Protein AF-A0A0A0IL80-F1 (afdb_monomer)

Radius of gyration: 13.53 Å; Cα contacts (8 Å, |Δi|>4): 95; chains: 1; bounding box: 36×31×33 Å

Sequence (115 aa):
MNYEKSEFSYDIIKDEVLYTLDRNLNKYKLPINQSIAYYMNESEGTFEENELERVLTYVVLGIFIKQYSYNDEQLINKVISSIKTLESNEYNNLFHDGDKELIDNDIKVIKEYLK

pLDDT: mean 92.04, std 8.43, range [49.44, 97.88]

Organism: NCBI:txid1443128

Secondary structure (DSSP, 8-state):
-PPPPPSS-HHHHHHHHHHHHHIIIIIS---HHHHHHHHHHHTHHHHHH-HHHHHHHHHHHHHHHHHTT---HHHHHHHHHHHHHHHTTTTGGGSPTTHHHHHHHHHHHHHHH--

Foldseek 3Di:
DDAAQPPDALVVLLCVLVVQLCCCCPVVVDDSVVSVVVVCVVCVVVCVVHVLSVLSSLLSVLVVCLVVVPDDPVSLVSSVVSLVVVVVVPCVVRHDPPRNVVSVVSSVVSVVSVD

Nearest PDB structures (foldseek):
  5cwb-assembly1_A  TM=3.880E-01  e=4.542E+00  synthetic construct

Solvent-accessible surface area (backbone atoms only — not comparable to full-atom values): 6543 Å² total; per-residue (Å²): 133,87,82,63,58,56,96,62,47,56,67,58,54,41,51,53,52,51,50,51,38,50,40,31,33,68,75,69,62,34,55,70,71,53,20,51,51,51,53,54,63,76,40,44,68,57,40,73,75,29,61,58,54,45,36,54,48,31,50,46,48,37,52,53,32,60,77,68,70,56,86,52,70,71,61,51,51,50,23,53,51,30,50,52,50,60,72,70,50,80,54,64,90,43,56,48,94,66,31,64,63,56,52,52,53,52,52,50,58,38,56,67,69,78,106

Structure (mmCIF, N/CA/C/O backbone):
data_AF-A0A0A0IL80-F1
#
_entry.id   AF-A0A0A0IL80-F1
#
loop_
_atom_site.group_PDB
_atom_site.id
_atom_site.type_symbol
_atom_site.label_atom_id
_atom_site.label_alt_id
_atom_site.label_comp_id
_atom_site.label_asym_id
_atom_site.label_entity_id
_atom_site.label_seq_id
_atom_site.pdbx_PDB_ins_code
_atom_site.Cartn_x
_atom_site.Cartn_y
_a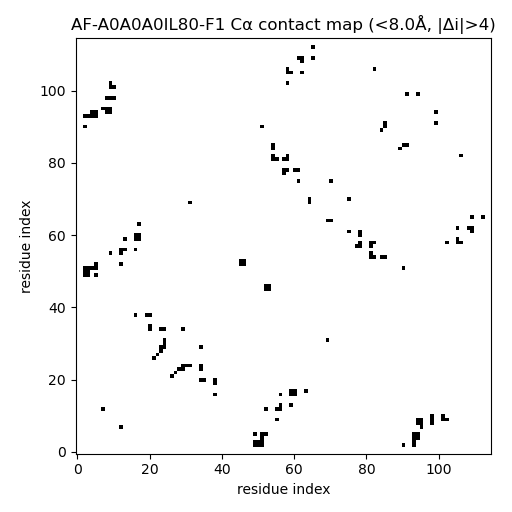tom_site.Cartn_z
_atom_site.occupancy
_atom_site.B_iso_or_equiv
_atom_site.auth_seq_id
_atom_site.auth_comp_id
_atom_site.auth_asym_id
_atom_site.auth_atom_id
_atom_site.pdbx_PDB_model_num
ATOM 1 N N . MET A 1 1 ? 21.373 -3.879 -6.045 1.00 49.44 1 MET A N 1
ATOM 2 C CA . MET A 1 1 ? 20.205 -4.771 -6.159 1.00 49.44 1 MET A CA 1
ATOM 3 C C . MET A 1 1 ? 19.790 -4.778 -7.617 1.00 49.44 1 MET A C 1
ATOM 5 O O . MET A 1 1 ? 19.850 -3.720 -8.230 1.00 49.44 1 MET A O 1
ATOM 9 N N . ASN A 1 2 ? 19.482 -5.942 -8.190 1.00 50.28 2 ASN A N 1
ATOM 10 C CA . ASN A 1 2 ? 18.809 -5.983 -9.487 1.00 50.28 2 ASN A CA 1
ATOM 11 C C . ASN A 1 2 ? 17.332 -5.744 -9.197 1.00 50.28 2 ASN A C 1
ATOM 13 O O . ASN A 1 2 ? 16.742 -6.507 -8.442 1.00 50.28 2 ASN A O 1
ATOM 17 N N . TYR A 1 3 ? 16.781 -4.654 -9.716 1.00 59.16 3 TYR A N 1
ATOM 18 C CA . TYR A 1 3 ? 15.357 -4.385 -9.599 1.00 59.16 3 TYR A CA 1
ATOM 19 C C . TYR A 1 3 ? 14.635 -5.146 -10.702 1.00 59.16 3 TYR A C 1
ATOM 21 O O . TYR A 1 3 ? 14.988 -5.018 -11.878 1.00 59.16 3 TYR A O 1
ATOM 29 N N . GLU A 1 4 ? 13.659 -5.957 -10.318 1.00 70.94 4 GLU A N 1
ATOM 30 C CA . GLU A 1 4 ? 12.844 -6.705 -11.263 1.00 70.94 4 GLU A CA 1
ATOM 31 C C . GLU A 1 4 ? 11.629 -5.877 -11.673 1.00 70.94 4 GLU A C 1
ATOM 33 O O . GLU A 1 4 ? 11.089 -5.082 -10.899 1.00 70.94 4 GLU A O 1
ATOM 38 N N . LYS A 1 5 ? 11.228 -6.029 -12.937 1.00 73.56 5 LYS A N 1
ATOM 39 C CA . LYS A 1 5 ? 9.962 -5.476 -13.407 1.00 73.56 5 LYS A CA 1
ATOM 40 C C . LYS A 1 5 ? 8.850 -6.144 -12.598 1.00 73.56 5 LYS A C 1
ATOM 42 O O . LYS A 1 5 ? 8.896 -7.360 -12.440 1.00 73.56 5 LYS A O 1
ATOM 47 N N . SER A 1 6 ? 7.866 -5.386 -12.113 1.00 70.38 6 SER A N 1
ATOM 48 C CA . SER A 1 6 ? 6.697 -6.027 -11.504 1.00 70.38 6 SER A CA 1
ATOM 49 C C . SER A 1 6 ? 6.015 -6.926 -12.529 1.00 70.38 6 SER A C 1
ATOM 51 O O . SER A 1 6 ? 5.895 -6.565 -13.708 1.00 70.38 6 SER A O 1
ATOM 53 N N . GLU A 1 7 ? 5.597 -8.105 -12.078 1.00 74.75 7 GLU A N 1
ATOM 54 C CA . GLU A 1 7 ? 4.893 -9.064 -12.927 1.00 74.75 7 GLU A CA 1
ATOM 55 C C . GLU A 1 7 ? 3.547 -8.488 -13.393 1.00 74.75 7 GLU A C 1
ATOM 57 O O . GLU A 1 7 ? 3.114 -8.741 -14.520 1.00 74.75 7 GLU A O 1
ATOM 62 N N . PHE A 1 8 ? 2.948 -7.617 -12.577 1.00 83.06 8 PHE A N 1
ATOM 63 C CA . PHE A 1 8 ? 1.623 -7.046 -12.782 1.00 83.06 8 PHE A CA 1
ATOM 64 C C . PHE A 1 8 ? 1.665 -5.526 -12.974 1.00 83.06 8 PHE A C 1
ATOM 66 O O . PHE A 1 8 ? 2.579 -4.839 -12.518 1.00 83.06 8 PHE A O 1
ATOM 73 N N . SER A 1 9 ? 0.664 -4.991 -13.672 1.00 92.12 9 SER A N 1
ATOM 74 C CA . SER A 1 9 ? 0.424 -3.550 -13.742 1.00 92.12 9 SER A CA 1
ATOM 75 C C . SER A 1 9 ? -0.089 -3.017 -12.403 1.00 92.12 9 SER A C 1
ATOM 77 O O . SER A 1 9 ? -0.619 -3.753 -11.564 1.00 92.12 9 SER A O 1
ATOM 79 N N . TYR A 1 10 ? 0.075 -1.715 -12.184 1.00 95.81 10 TYR A N 1
ATOM 80 C CA . TYR A 1 10 ? -0.267 -1.077 -10.914 1.00 95.81 10 TYR A CA 1
ATOM 81 C C . TYR A 1 10 ? -1.764 -1.164 -10.582 1.00 95.81 10 TYR A C 1
ATOM 83 O O . TYR A 1 10 ? -2.123 -1.268 -9.411 1.00 95.81 10 TYR A O 1
ATOM 91 N N . ASP A 1 11 ? -2.642 -1.148 -11.585 1.00 95.19 11 ASP A N 1
ATOM 92 C CA . ASP A 1 11 ? -4.087 -1.318 -11.401 1.00 95.19 11 ASP A CA 1
ATOM 93 C C . ASP A 1 11 ? -4.448 -2.698 -10.826 1.00 95.19 11 ASP A C 1
ATOM 95 O O . ASP A 1 11 ? -5.230 -2.768 -9.881 1.00 95.19 11 ASP A O 1
ATOM 99 N N . ILE A 1 12 ? -3.817 -3.769 -11.316 1.00 94.94 12 ILE A N 1
ATOM 100 C CA . ILE A 1 12 ? -3.992 -5.135 -10.803 1.00 94.94 12 ILE A CA 1
ATOM 101 C C . ILE A 1 12 ? -3.522 -5.209 -9.351 1.00 94.94 12 ILE A C 1
ATOM 103 O O . ILE A 1 12 ? -4.278 -5.650 -8.486 1.00 94.94 12 ILE A O 1
ATOM 107 N N . ILE A 1 13 ? -2.311 -4.715 -9.062 1.00 94.62 13 ILE A N 1
ATOM 108 C CA . ILE A 1 13 ? -1.772 -4.678 -7.692 1.00 94.62 13 ILE A CA 1
ATOM 109 C C . ILE A 1 13 ? -2.740 -3.929 -6.772 1.00 94.62 13 ILE A C 1
ATOM 111 O O . ILE A 1 13 ? -3.073 -4.397 -5.682 1.00 94.62 13 ILE A O 1
ATOM 115 N N . LYS A 1 14 ? -3.219 -2.764 -7.214 1.00 96.88 14 LYS A N 1
ATOM 116 C CA . LYS A 1 14 ? -4.144 -1.932 -6.448 1.00 96.88 14 LYS A CA 1
ATOM 117 C C . LYS A 1 14 ? -5.447 -2.660 -6.143 1.00 96.88 14 LYS A C 1
ATOM 119 O O . LYS A 1 14 ? -5.868 -2.669 -4.983 1.00 96.88 14 LYS A O 1
ATOM 124 N N . ASP A 1 15 ? -6.067 -3.261 -7.149 1.00 96.31 15 ASP A N 1
ATOM 125 C CA . ASP A 1 15 ? -7.331 -3.973 -6.995 1.00 96.31 15 ASP A CA 1
ATOM 126 C C . ASP A 1 15 ? -7.182 -5.174 -6.055 1.00 96.31 15 ASP A C 1
ATOM 128 O O . ASP A 1 15 ? -8.013 -5.360 -5.164 1.00 96.31 15 ASP A O 1
ATOM 132 N N . GLU A 1 16 ? -6.102 -5.948 -6.176 1.00 95.00 16 GLU A N 1
ATOM 133 C CA . GLU A 1 16 ? -5.846 -7.112 -5.322 1.00 95.00 16 GLU A CA 1
ATOM 134 C C . GLU A 1 16 ? -5.585 -6.737 -3.860 1.00 95.00 16 GLU A C 1
ATOM 136 O O . GLU A 1 16 ? -6.161 -7.350 -2.947 1.00 95.00 16 GLU A O 1
ATOM 141 N N . VAL A 1 17 ? -4.756 -5.715 -3.624 1.00 96.62 17 VAL A N 1
ATOM 142 C CA . VAL A 1 17 ? -4.465 -5.201 -2.278 1.00 96.62 17 VAL A CA 1
ATOM 143 C C . VAL A 1 17 ? -5.755 -4.696 -1.634 1.00 96.62 17 VAL A C 1
ATOM 145 O O . VAL A 1 17 ? -6.113 -5.139 -0.540 1.00 96.62 17 VAL A O 1
ATOM 148 N N . LEU A 1 18 ? -6.487 -3.796 -2.304 1.00 97.38 18 LEU A N 1
ATOM 149 C CA . LEU A 1 18 ? -7.709 -3.206 -1.750 1.00 97.38 18 LEU A CA 1
ATOM 150 C C . LEU A 1 18 ? -8.788 -4.263 -1.525 1.00 97.38 18 LEU A C 1
ATOM 152 O O . LEU A 1 18 ? -9.379 -4.298 -0.446 1.00 97.38 18 LEU A O 1
ATOM 156 N N . TYR A 1 19 ? -8.995 -5.174 -2.481 1.00 96.62 19 TYR A N 1
ATOM 157 C CA . TYR A 1 19 ? -9.933 -6.284 -2.326 1.00 96.62 19 TYR A CA 1
ATOM 158 C C . TYR A 1 19 ? -9.588 -7.153 -1.115 1.00 96.62 19 TYR A C 1
ATOM 160 O O . TYR A 1 19 ? -10.473 -7.517 -0.337 1.00 96.62 19 TYR A O 1
ATOM 168 N N . THR A 1 20 ? -8.311 -7.485 -0.926 1.00 96.31 20 THR A N 1
ATOM 169 C CA . THR A 1 20 ? -7.880 -8.340 0.184 1.00 96.31 20 THR A CA 1
ATOM 170 C C . THR A 1 20 ? -8.061 -7.649 1.529 1.00 96.31 20 THR A C 1
ATOM 172 O O . THR A 1 20 ? -8.592 -8.256 2.463 1.00 96.31 20 THR A O 1
ATOM 175 N N . LEU A 1 21 ? -7.695 -6.371 1.626 1.00 97.56 21 LEU A N 1
ATOM 176 C CA . LEU A 1 21 ? -7.885 -5.576 2.837 1.00 97.56 21 LEU A CA 1
ATOM 177 C C . LEU A 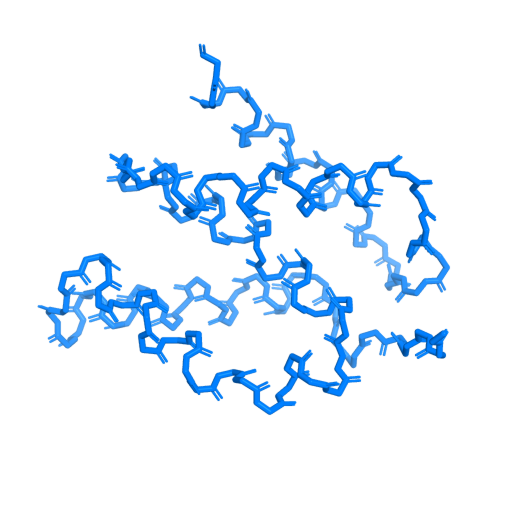1 21 ? -9.371 -5.401 3.169 1.00 97.56 21 LEU A C 1
ATOM 179 O O . LEU A 1 21 ? -9.770 -5.648 4.308 1.00 97.56 21 LEU A O 1
ATOM 183 N N . ASP A 1 22 ? -10.208 -5.075 2.182 1.00 96.06 22 ASP A N 1
ATOM 184 C CA . ASP A 1 22 ? -11.656 -4.944 2.368 1.00 96.06 22 ASP A CA 1
ATOM 185 C C . ASP A 1 22 ? -12.312 -6.282 2.714 1.00 96.06 22 ASP A C 1
ATOM 187 O O . ASP A 1 22 ? -13.217 -6.331 3.551 1.00 96.06 22 ASP A O 1
ATOM 191 N N . ARG A 1 23 ? -11.860 -7.395 2.128 1.00 96.12 23 ARG A N 1
ATOM 192 C CA . ARG A 1 23 ? -12.306 -8.741 2.510 1.00 96.12 23 ARG A CA 1
ATOM 193 C C . ARG A 1 23 ? -11.956 -9.023 3.969 1.00 96.12 23 ARG A C 1
ATOM 195 O O . ARG A 1 23 ? -12.821 -9.474 4.720 1.00 96.12 23 ARG A O 1
ATOM 202 N N . ASN A 1 24 ? -10.722 -8.755 4.380 1.00 96.94 24 ASN A N 1
ATOM 203 C CA . ASN A 1 24 ? -10.264 -8.986 5.749 1.00 96.94 24 ASN A CA 1
ATOM 204 C C . ASN A 1 24 ? -11.067 -8.141 6.753 1.00 96.94 24 ASN A C 1
ATOM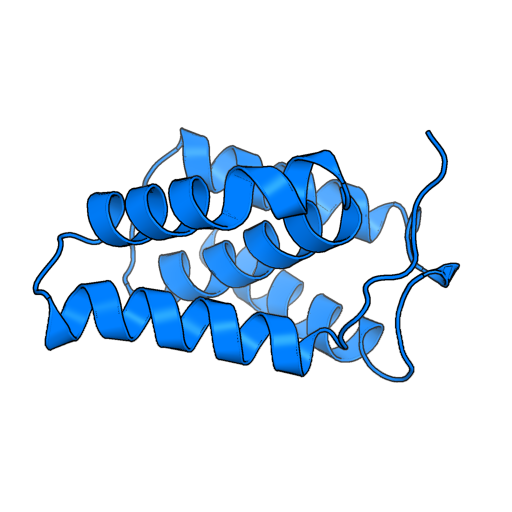 206 O O . ASN A 1 24 ? -11.568 -8.669 7.751 1.00 96.94 24 ASN A O 1
ATOM 210 N N . LEU A 1 25 ? -11.295 -6.869 6.428 1.00 95.94 25 LEU A N 1
ATOM 211 C CA . LEU A 1 25 ? -12.075 -5.945 7.243 1.00 95.94 25 LEU A CA 1
ATOM 212 C C . LEU A 1 25 ? -13.552 -6.350 7.331 1.00 95.94 25 LEU A C 1
ATOM 214 O O . LEU A 1 25 ? -14.105 -6.461 8.420 1.00 95.94 25 LEU A O 1
ATOM 218 N N . ASN A 1 26 ? -14.207 -6.594 6.196 1.00 94.88 26 ASN A N 1
ATOM 219 C CA . ASN A 1 26 ? -15.666 -6.715 6.142 1.00 94.88 26 ASN A CA 1
ATOM 220 C C . ASN A 1 26 ? -16.154 -8.159 6.297 1.00 94.88 26 ASN A C 1
ATOM 222 O O . ASN A 1 26 ? -17.122 -8.421 7.015 1.00 94.88 26 ASN A O 1
ATOM 226 N N . LYS A 1 27 ? -15.490 -9.116 5.637 1.00 94.31 27 LYS A N 1
ATOM 227 C CA . LYS A 1 27 ? -15.886 -10.532 5.665 1.00 94.31 27 LYS A CA 1
ATOM 228 C C . LYS A 1 27 ? -15.374 -11.228 6.919 1.00 94.31 27 LYS A C 1
ATOM 230 O O . LYS A 1 27 ? -16.136 -11.954 7.555 1.00 94.31 27 LYS A O 1
ATOM 235 N N . TYR A 1 28 ? -14.110 -11.006 7.279 1.00 94.50 28 TYR A N 1
ATOM 236 C CA . TYR A 1 28 ? -13.504 -11.614 8.471 1.00 94.50 28 TYR A CA 1
ATOM 237 C C . TYR A 1 28 ? -13.636 -10.753 9.728 1.00 94.50 28 TYR A C 1
ATOM 239 O O . TYR A 1 28 ? -13.318 -11.227 10.816 1.00 94.50 28 TYR A O 1
ATOM 247 N N . LYS A 1 29 ? -14.179 -9.532 9.603 1.00 95.75 29 LYS A N 1
ATOM 248 C CA . LYS A 1 29 ? -14.399 -8.597 10.718 1.00 95.75 29 LYS A CA 1
ATOM 249 C C . LYS A 1 29 ? -13.112 -8.276 11.479 1.00 95.75 29 LYS A C 1
ATOM 251 O O . LYS A 1 29 ? -13.151 -8.041 12.688 1.00 95.75 29 LYS A O 1
ATOM 256 N N . LEU A 1 30 ? -11.974 -8.292 10.784 1.00 96.44 30 LEU A N 1
ATOM 257 C CA . LEU A 1 30 ? -10.696 -7.943 11.384 1.00 96.44 30 LEU A CA 1
ATOM 258 C C . LEU A 1 30 ? -10.612 -6.421 11.557 1.00 96.44 30 LEU A C 1
ATOM 260 O O . LEU A 1 30 ? -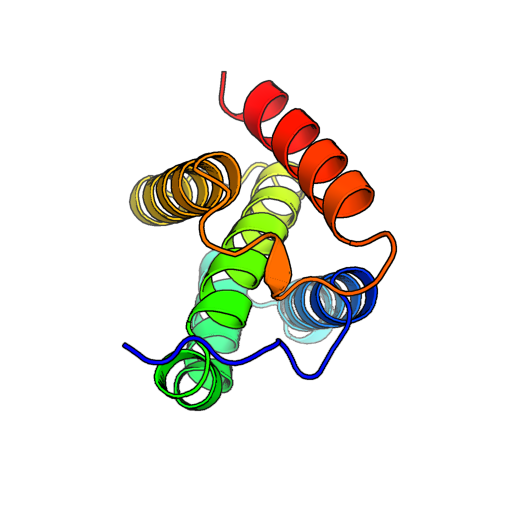10.943 -5.683 10.631 1.00 96.44 30 LEU A O 1
ATOM 264 N N . PRO A 1 31 ? -10.128 -5.919 12.703 1.00 95.94 31 PRO A N 1
ATOM 265 C CA . PRO A 1 31 ? -9.730 -4.525 12.836 1.00 95.94 31 PRO A CA 1
ATOM 266 C C . PRO A 1 31 ? -8.750 -4.104 11.729 1.00 95.94 31 PRO A C 1
ATOM 268 O O . PRO A 1 31 ? -7.999 -4.928 11.204 1.00 95.94 31 PRO A O 1
ATOM 271 N N . ILE A 1 32 ? -8.725 -2.812 11.391 1.00 95.25 32 ILE A N 1
ATOM 272 C CA . ILE A 1 32 ? -7.905 -2.260 10.296 1.00 95.25 32 ILE A CA 1
ATOM 273 C C . ILE A 1 32 ? -6.433 -2.677 10.425 1.00 95.25 32 ILE A C 1
ATOM 275 O O . ILE A 1 32 ? -5.844 -3.190 9.477 1.00 95.25 32 ILE A O 1
ATOM 279 N N . ASN A 1 33 ? -5.857 -2.535 11.621 1.00 94.56 33 ASN A N 1
ATOM 280 C CA . ASN A 1 33 ? -4.467 -2.902 11.887 1.00 94.56 33 ASN A CA 1
ATOM 281 C C . ASN A 1 33 ? -4.195 -4.398 11.667 1.00 94.56 33 ASN A C 1
ATOM 283 O O . ASN A 1 33 ? -3.157 -4.758 11.122 1.00 94.56 33 ASN A O 1
ATOM 287 N N . GLN A 1 34 ? -5.134 -5.268 12.048 1.00 95.69 34 GLN A N 1
ATOM 288 C CA . GLN A 1 34 ? -5.022 -6.709 11.822 1.00 95.69 34 GLN A CA 1
ATOM 289 C C . GLN A 1 34 ? -5.214 -7.071 10.349 1.00 95.69 34 GLN A C 1
ATOM 291 O O . GLN A 1 34 ? -4.520 -7.952 9.858 1.00 95.69 34 GLN A O 1
ATOM 296 N N . SER A 1 35 ? -6.097 -6.373 9.633 1.00 96.81 35 SER A N 1
ATOM 297 C CA . SER A 1 35 ? -6.292 -6.565 8.190 1.00 96.81 35 SER A CA 1
ATOM 298 C C . SER A 1 35 ? -5.013 -6.265 7.412 1.00 96.81 35 SER A C 1
ATOM 300 O O . SER A 1 35 ? -4.621 -7.055 6.554 1.00 96.81 35 SER A O 1
ATOM 302 N N . ILE A 1 36 ? -4.339 -5.165 7.765 1.00 96.31 36 ILE A N 1
ATOM 303 C CA . ILE A 1 36 ? -3.052 -4.768 7.184 1.00 96.31 36 ILE A CA 1
ATOM 304 C C . ILE A 1 36 ? -1.959 -5.761 7.584 1.00 96.31 36 ILE A C 1
ATOM 306 O O . ILE A 1 36 ? -1.256 -6.260 6.716 1.00 96.31 36 ILE A O 1
ATOM 310 N N . ALA A 1 37 ? -1.829 -6.095 8.873 1.00 94.62 37 ALA A N 1
ATOM 311 C CA . ALA A 1 37 ? -0.803 -7.028 9.341 1.00 94.62 37 ALA A CA 1
ATOM 312 C C . ALA A 1 37 ? -0.927 -8.412 8.688 1.00 94.62 37 ALA A C 1
ATOM 314 O O . ALA A 1 37 ? 0.080 -8.992 8.295 1.00 94.62 37 ALA A O 1
ATOM 315 N N . TYR A 1 38 ? -2.154 -8.915 8.536 1.00 94.62 38 TYR A N 1
ATOM 316 C CA . TYR A 1 38 ? -2.417 -10.186 7.870 1.00 94.62 38 TYR A CA 1
ATOM 317 C C . TYR A 1 38 ? -1.968 -10.151 6.406 1.00 94.62 38 TYR A C 1
ATOM 319 O O . TYR A 1 38 ? -1.201 -11.012 5.990 1.00 94.62 38 TYR A O 1
ATOM 327 N N . TYR A 1 39 ? -2.361 -9.115 5.659 1.00 95.88 39 TYR A N 1
ATOM 328 C CA . TYR A 1 39 ? -1.954 -8.946 4.262 1.00 95.88 39 TYR A CA 1
ATOM 329 C C . TYR A 1 39 ? -0.428 -8.823 4.104 1.00 95.88 39 TYR A C 1
ATOM 331 O O . TYR A 1 39 ? 0.170 -9.477 3.250 1.00 95.88 39 TYR A O 1
ATOM 339 N N . MET A 1 40 ? 0.218 -8.029 4.964 1.00 94.31 40 MET A N 1
ATOM 340 C CA . MET A 1 40 ? 1.674 -7.856 4.942 1.00 94.31 40 MET A CA 1
ATOM 341 C C . MET A 1 40 ? 2.416 -9.162 5.240 1.00 94.31 40 MET A C 1
ATOM 343 O O . MET A 1 40 ? 3.459 -9.406 4.646 1.00 94.31 40 MET A O 1
ATOM 347 N N . ASN A 1 41 ? 1.879 -9.997 6.133 1.00 94.00 41 ASN A N 1
ATOM 348 C CA . ASN A 1 41 ? 2.449 -11.304 6.449 1.00 94.00 41 ASN A CA 1
ATOM 349 C C . ASN A 1 41 ? 2.258 -12.314 5.305 1.00 94.00 41 ASN A C 1
ATOM 351 O O . ASN A 1 41 ? 3.147 -13.112 5.045 1.00 94.00 41 ASN A O 1
ATOM 355 N N . GLU A 1 42 ? 1.116 -12.292 4.610 1.00 92.69 42 GLU A N 1
ATOM 356 C CA . GLU A 1 42 ? 0.896 -13.143 3.427 1.00 92.69 42 GLU A CA 1
ATOM 357 C C . GLU A 1 42 ? 1.819 -12.775 2.257 1.00 92.69 42 GLU A C 1
ATOM 359 O O . GLU A 1 42 ? 2.185 -13.645 1.472 1.00 92.69 42 GLU A O 1
ATOM 364 N N . SER A 1 43 ? 2.219 -11.506 2.167 1.00 91.94 43 SER A N 1
ATOM 365 C CA . SER A 1 43 ? 2.997 -10.962 1.047 1.00 91.94 43 SER A CA 1
ATOM 366 C C . SER A 1 43 ? 4.508 -10.891 1.317 1.00 91.94 43 SER A C 1
ATOM 368 O O . SER A 1 43 ? 5.254 -10.372 0.490 1.00 91.94 43 SER A O 1
ATOM 370 N N . GLU A 1 44 ? 4.981 -11.386 2.469 1.00 90.19 44 GLU A N 1
ATOM 371 C CA . GLU A 1 44 ? 6.382 -11.251 2.899 1.00 90.19 44 GLU A CA 1
ATOM 372 C C . GLU A 1 44 ? 7.363 -11.841 1.875 1.00 90.19 44 GLU A C 1
ATOM 374 O O . GLU A 1 44 ? 8.303 -11.156 1.481 1.00 90.19 44 GLU A O 1
ATOM 379 N N . GLY A 1 45 ? 7.093 -13.049 1.367 1.00 86.81 45 GLY A N 1
ATOM 380 C CA . GLY A 1 45 ? 7.939 -13.691 0.353 1.00 86.81 45 GLY A CA 1
ATOM 381 C C . GLY A 1 45 ? 8.021 -12.890 -0.950 1.00 86.81 45 GLY A C 1
ATOM 382 O O . GLY A 1 45 ? 9.110 -12.644 -1.458 1.00 86.81 45 GLY A O 1
ATOM 383 N N . THR A 1 46 ? 6.885 -12.384 -1.440 1.00 86.25 46 THR A N 1
ATOM 384 C CA . THR A 1 46 ? 6.842 -11.516 -2.628 1.00 86.25 46 THR A CA 1
ATOM 385 C C . THR A 1 46 ? 7.673 -10.250 -2.428 1.00 86.25 46 THR A C 1
ATOM 387 O O . THR A 1 46 ? 8.389 -9.822 -3.326 1.00 86.25 46 THR A O 1
ATOM 390 N N . PHE A 1 47 ? 7.632 -9.651 -1.237 1.00 89.62 47 PHE A N 1
ATOM 391 C CA . PHE A 1 47 ? 8.379 -8.428 -0.938 1.00 89.62 47 PHE A CA 1
ATOM 392 C C . PHE A 1 47 ? 9.887 -8.634 -0.778 1.00 89.62 47 PHE A C 1
ATOM 394 O O . PHE A 1 47 ? 10.641 -7.667 -0.925 1.00 89.62 47 PHE A O 1
ATOM 401 N N . GLU A 1 48 ? 10.327 -9.845 -0.434 1.00 85.19 48 GLU A N 1
ATOM 402 C CA . GLU A 1 48 ? 11.747 -10.210 -0.420 1.00 85.19 48 GLU A CA 1
ATOM 403 C C . GLU A 1 48 ? 12.309 -10.337 -1.840 1.00 85.19 48 GLU A C 1
ATOM 405 O O . GLU A 1 48 ? 13.456 -9.956 -2.081 1.00 85.19 48 GLU A O 1
ATOM 410 N N . GLU A 1 49 ? 11.492 -10.821 -2.776 1.00 84.88 49 GLU A N 1
ATOM 411 C CA . GLU A 1 49 ? 11.874 -11.033 -4.174 1.00 84.88 49 GLU A CA 1
ATOM 412 C C . GLU A 1 49 ? 11.688 -9.767 -5.028 1.00 84.88 49 GLU A C 1
ATOM 414 O O . GLU A 1 49 ? 12.507 -9.484 -5.903 1.00 84.88 49 GLU A O 1
ATOM 419 N N . ASN A 1 50 ? 10.670 -8.952 -4.730 1.00 88.56 50 ASN A N 1
ATOM 420 C CA . ASN A 1 50 ? 10.296 -7.784 -5.521 1.00 88.56 50 ASN A CA 1
ATOM 421 C C . ASN A 1 50 ? 10.095 -6.520 -4.667 1.00 88.56 50 ASN A C 1
ATOM 423 O O . ASN A 1 50 ? 9.023 -6.229 -4.124 1.00 88.56 50 ASN A O 1
ATOM 427 N N . GLU A 1 51 ? 11.145 -5.700 -4.595 1.00 90.56 51 GLU A N 1
ATOM 428 C CA . GLU A 1 51 ? 11.088 -4.426 -3.877 1.00 90.56 51 GLU A CA 1
ATOM 429 C C . GLU A 1 51 ? 10.098 -3.428 -4.500 1.00 90.56 51 GLU A C 1
ATOM 431 O O . GLU A 1 51 ? 9.463 -2.666 -3.764 1.00 90.56 51 GLU A O 1
ATOM 436 N N . LEU A 1 52 ? 9.935 -3.432 -5.826 1.00 92.88 52 LEU A N 1
ATOM 437 C CA . LEU A 1 52 ? 9.013 -2.521 -6.498 1.00 92.88 52 LEU A CA 1
ATOM 438 C C . LEU A 1 52 ? 7.571 -2.795 -6.068 1.00 92.88 52 LEU A C 1
ATOM 440 O O . LEU A 1 52 ? 6.857 -1.866 -5.695 1.00 92.88 52 LEU A O 1
ATOM 444 N N . GLU A 1 53 ? 7.159 -4.060 -6.043 1.00 91.94 53 GLU A N 1
ATOM 445 C CA . GLU A 1 53 ? 5.819 -4.451 -5.593 1.00 91.94 53 GLU A CA 1
ATOM 446 C C . GLU A 1 53 ? 5.570 -4.074 -4.138 1.00 91.94 53 GLU A C 1
ATOM 448 O O . GLU A 1 53 ? 4.495 -3.569 -3.805 1.00 91.94 53 GLU A O 1
ATOM 453 N N . ARG A 1 54 ? 6.583 -4.202 -3.275 1.00 94.50 54 ARG A N 1
ATOM 454 C CA . ARG A 1 54 ? 6.508 -3.708 -1.895 1.00 94.50 54 ARG A CA 1
ATOM 455 C C . ARG A 1 54 ? 6.262 -2.197 -1.847 1.00 94.50 54 ARG A C 1
ATOM 457 O O . ARG A 1 54 ? 5.423 -1.729 -1.077 1.00 94.50 54 ARG A O 1
ATOM 464 N N . VAL A 1 55 ? 6.992 -1.420 -2.646 1.00 95.38 55 VAL A N 1
ATOM 465 C CA . VAL A 1 55 ? 6.857 0.046 -2.703 1.00 95.38 55 VAL A CA 1
ATOM 466 C C . VAL A 1 55 ? 5.478 0.455 -3.233 1.00 95.38 55 VAL A C 1
ATOM 468 O O . VAL A 1 55 ? 4.821 1.301 -2.621 1.00 95.38 55 VAL A O 1
ATOM 471 N N . LEU A 1 56 ? 5.006 -0.170 -4.315 1.00 96.25 56 LEU A N 1
ATOM 472 C CA . LEU A 1 56 ? 3.671 0.066 -4.879 1.00 96.25 56 LEU A CA 1
ATOM 473 C C . LEU A 1 56 ? 2.569 -0.305 -3.882 1.00 96.25 56 LEU A C 1
ATOM 475 O O . LEU A 1 56 ? 1.642 0.474 -3.667 1.00 96.25 56 LEU A O 1
ATOM 479 N N . THR A 1 57 ? 2.719 -1.430 -3.186 1.00 96.62 57 THR A N 1
ATOM 480 C CA . THR A 1 57 ? 1.801 -1.865 -2.128 1.00 96.62 57 THR A CA 1
ATOM 481 C C . THR A 1 57 ? 1.646 -0.809 -1.038 1.00 96.62 57 THR A C 1
ATOM 483 O O . THR A 1 57 ? 0.530 -0.522 -0.607 1.00 96.62 57 THR A O 1
ATOM 486 N N . TYR A 1 58 ? 2.738 -0.180 -0.592 1.00 97.50 58 TYR A N 1
ATOM 487 C CA . TYR A 1 58 ? 2.645 0.888 0.405 1.00 97.50 58 TYR A CA 1
ATOM 488 C C . TYR A 1 58 ? 1.887 2.118 -0.109 1.00 97.50 58 TYR A C 1
ATOM 490 O O . TYR A 1 58 ? 1.188 2.759 0.676 1.00 97.50 58 TYR A O 1
ATOM 498 N N . VAL A 1 59 ? 1.953 2.443 -1.404 1.00 97.62 59 VAL A N 1
ATOM 499 C CA . VAL A 1 59 ? 1.094 3.495 -1.980 1.00 97.62 59 VAL A CA 1
ATOM 500 C C . VAL A 1 59 ? -0.374 3.096 -1.877 1.00 97.62 59 VAL A C 1
ATOM 502 O O . VAL A 1 59 ? -1.186 3.880 -1.382 1.00 97.62 59 VAL A O 1
ATOM 505 N N . VAL A 1 60 ? -0.715 1.861 -2.245 1.00 97.75 60 VAL A N 1
ATOM 506 C CA . VAL A 1 60 ? -2.097 1.368 -2.160 1.00 97.75 60 VAL A CA 1
ATOM 507 C C . VAL A 1 60 ? -2.593 1.335 -0.709 1.00 97.75 60 VAL A C 1
ATOM 509 O O . VAL A 1 60 ? -3.721 1.744 -0.425 1.00 97.75 60 VAL A O 1
ATOM 512 N N . LEU A 1 61 ? -1.735 0.960 0.244 1.00 97.25 61 LEU A N 1
ATOM 513 C CA . LEU A 1 61 ? -2.042 1.068 1.672 1.00 97.25 61 LEU A CA 1
ATOM 514 C C . LEU A 1 61 ? -2.339 2.513 2.081 1.00 97.25 61 LEU A C 1
ATOM 516 O O . LEU A 1 61 ? -3.250 2.736 2.871 1.00 97.25 61 LEU A O 1
ATOM 520 N N . GLY A 1 62 ? -1.650 3.506 1.515 1.00 97.12 62 GLY A N 1
ATOM 521 C CA . GLY A 1 62 ? -1.971 4.921 1.718 1.00 97.12 62 GLY A CA 1
ATOM 522 C C . GLY A 1 62 ? -3.413 5.278 1.333 1.00 97.12 62 GLY A C 1
ATOM 523 O O . GLY A 1 62 ? -4.082 6.007 2.071 1.00 97.12 62 GLY A O 1
ATOM 524 N N . ILE A 1 63 ? -3.925 4.726 0.227 1.00 97.50 63 ILE A N 1
ATOM 525 C CA . ILE A 1 63 ? -5.328 4.897 -0.194 1.00 97.50 63 ILE A CA 1
ATOM 526 C C . ILE A 1 63 ? -6.283 4.273 0.824 1.00 97.50 63 ILE A C 1
ATOM 528 O O . ILE A 1 63 ? -7.240 4.925 1.250 1.00 97.50 63 ILE A O 1
ATOM 532 N N . PHE A 1 64 ? -6.000 3.044 1.256 1.00 97.00 64 PHE A N 1
ATOM 533 C CA . PHE A 1 64 ? -6.813 2.335 2.244 1.00 97.00 64 PHE A CA 1
ATOM 534 C C . PHE A 1 64 ? -6.855 3.073 3.593 1.00 97.00 64 PHE A C 1
ATOM 536 O O . PHE A 1 64 ? -7.921 3.305 4.160 1.00 97.00 64 PHE A O 1
ATOM 543 N N . ILE A 1 65 ? -5.701 3.528 4.084 1.00 94.19 65 ILE A N 1
ATOM 544 C CA . ILE A 1 65 ? -5.572 4.299 5.329 1.00 94.19 65 ILE A CA 1
ATOM 545 C C . ILE A 1 65 ? -6.415 5.576 5.265 1.00 94.19 65 ILE A C 1
ATOM 547 O O . ILE A 1 65 ? -7.171 5.854 6.197 1.00 94.19 65 ILE A O 1
ATOM 551 N N . LYS A 1 66 ? -6.341 6.317 4.150 1.00 95.00 66 LYS A N 1
ATOM 552 C CA . LYS A 1 66 ? -7.182 7.495 3.899 1.00 95.00 66 LYS A CA 1
ATOM 553 C C . LYS A 1 66 ? -8.668 7.140 3.926 1.00 95.00 66 LYS A C 1
ATOM 555 O O . LYS A 1 66 ? -9.445 7.829 4.585 1.00 95.00 66 LYS A O 1
ATOM 560 N N . GLN A 1 67 ? -9.071 6.090 3.209 1.00 94.38 67 GLN A N 1
ATOM 561 C CA . GLN A 1 67 ? -10.472 5.667 3.096 1.00 94.38 67 GLN A CA 1
ATOM 562 C C . GLN A 1 67 ? -11.106 5.394 4.463 1.00 94.38 67 GLN A C 1
ATOM 564 O O . GLN A 1 67 ? -12.265 5.744 4.677 1.00 94.38 67 GLN A O 1
ATOM 569 N N . TYR A 1 68 ? -10.337 4.830 5.395 1.00 93.56 68 TYR A N 1
ATOM 570 C CA . TYR A 1 68 ? -10.815 4.476 6.731 1.00 93.56 68 TYR A CA 1
ATOM 571 C C . TYR A 1 68 ? -10.340 5.423 7.844 1.00 93.56 68 TYR A C 1
ATOM 573 O O . TYR A 1 68 ? -10.554 5.131 9.019 1.00 93.56 68 TYR A O 1
ATOM 581 N N . SER A 1 69 ? -9.718 6.557 7.492 1.00 92.06 69 SER A N 1
ATOM 582 C CA . SER A 1 69 ? -9.168 7.544 8.440 1.00 92.06 69 SER A CA 1
ATOM 583 C C . SER A 1 69 ? -8.301 6.916 9.541 1.00 92.06 69 SER A C 1
ATOM 585 O O . SER A 1 69 ? -8.383 7.277 10.717 1.00 92.06 69 SER A O 1
ATOM 587 N N . TYR A 1 70 ? -7.502 5.918 9.166 1.00 92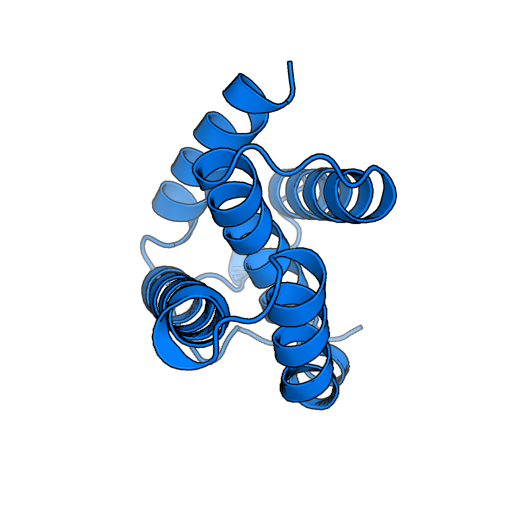.62 70 TYR A N 1
ATOM 588 C CA . TYR A 1 70 ? -6.636 5.203 10.093 1.00 92.62 70 TYR A CA 1
ATOM 589 C C . TYR A 1 70 ? -5.347 5.996 10.325 1.00 92.62 70 TYR A C 1
ATOM 591 O O . TYR A 1 70 ? -4.758 6.511 9.384 1.00 92.62 70 TYR A O 1
ATOM 599 N N . ASN A 1 71 ? -4.899 6.104 11.575 1.00 89.56 71 ASN A N 1
ATOM 600 C CA . ASN A 1 71 ? -3.746 6.930 11.938 1.00 89.56 71 ASN A CA 1
ATOM 601 C C . ASN A 1 71 ? -2.733 6.112 12.743 1.00 89.56 71 ASN A C 1
ATOM 603 O O . ASN A 1 71 ? -2.692 6.188 13.970 1.00 89.56 71 ASN A O 1
ATOM 607 N N . ASP A 1 72 ? -1.928 5.321 12.034 1.00 93.50 72 ASP A N 1
ATOM 608 C CA . ASP A 1 72 ? -0.743 4.654 12.577 1.00 93.50 72 ASP A CA 1
ATOM 609 C C . ASP A 1 72 ? 0.519 5.329 12.032 1.00 93.50 72 ASP A C 1
ATOM 611 O O . ASP A 1 72 ? 0.776 5.323 10.828 1.00 93.50 72 ASP A O 1
ATOM 615 N N . GLU A 1 73 ? 1.296 5.942 12.923 1.00 93.75 73 GLU A N 1
ATOM 616 C CA . GLU A 1 73 ? 2.450 6.764 12.551 1.00 93.75 73 GLU A CA 1
ATOM 617 C C . GLU A 1 73 ? 3.540 5.953 11.837 1.00 93.75 73 GLU A C 1
ATOM 619 O O . GLU A 1 73 ? 4.146 6.428 10.874 1.00 93.75 73 GLU A O 1
ATOM 624 N N . GLN A 1 74 ? 3.780 4.711 12.265 1.00 93.81 74 GLN A N 1
ATOM 625 C CA . GLN A 1 74 ? 4.809 3.869 11.657 1.00 93.81 74 GLN A CA 1
ATOM 626 C C . GLN A 1 74 ? 4.434 3.500 10.225 1.00 93.81 74 GLN A C 1
ATOM 628 O O . GLN A 1 74 ? 5.269 3.583 9.321 1.00 93.81 74 GLN A O 1
ATOM 633 N N . LEU A 1 75 ? 3.177 3.123 10.004 1.00 93.75 75 LEU A N 1
ATOM 634 C CA . LEU A 1 75 ? 2.671 2.795 8.684 1.00 93.75 75 LEU A CA 1
ATOM 635 C C . LEU A 1 75 ? 2.646 4.025 7.775 1.00 93.75 75 LEU A C 1
ATOM 637 O O . LEU A 1 75 ? 3.142 3.949 6.654 1.00 93.75 75 LEU A O 1
ATOM 641 N N . ILE A 1 76 ? 2.162 5.169 8.265 1.00 95.12 76 ILE A N 1
ATOM 642 C CA . ILE A 1 76 ? 2.174 6.435 7.516 1.00 95.12 76 ILE A CA 1
ATOM 643 C C . ILE A 1 76 ? 3.601 6.795 7.082 1.00 95.12 76 ILE A C 1
ATOM 645 O O . ILE A 1 76 ? 3.819 7.149 5.924 1.00 95.12 76 ILE A O 1
ATOM 649 N N . ASN A 1 77 ? 4.597 6.634 7.955 1.00 96.44 77 ASN A N 1
ATOM 650 C CA . ASN A 1 77 ? 5.996 6.886 7.603 1.00 96.44 77 ASN A CA 1
ATOM 651 C C . ASN A 1 77 ? 6.505 5.958 6.488 1.00 96.44 77 ASN A C 1
ATOM 653 O O . ASN A 1 77 ? 7.241 6.410 5.607 1.00 96.44 77 ASN A O 1
ATOM 657 N N . LYS A 1 78 ? 6.086 4.686 6.470 1.00 96.19 78 LYS A N 1
ATOM 658 C CA . LYS A 1 78 ? 6.405 3.753 5.375 1.00 96.19 78 LYS A CA 1
ATOM 659 C C . LYS A 1 78 ? 5.748 4.164 4.057 1.00 96.19 78 LYS A C 1
ATOM 661 O O . LYS A 1 78 ? 6.407 4.116 3.017 1.00 96.19 78 LYS A O 1
ATOM 666 N N . VAL A 1 79 ? 4.497 4.630 4.101 1.00 97.06 79 VAL A N 1
ATOM 667 C CA . VAL A 1 79 ? 3.801 5.188 2.928 1.00 97.06 79 VAL A CA 1
ATOM 668 C C . VAL A 1 79 ? 4.564 6.401 2.395 1.00 97.06 79 VAL A C 1
ATOM 670 O O . VAL A 1 79 ? 4.930 6.431 1.224 1.00 97.06 79 VAL A O 1
ATOM 673 N N . ILE A 1 80 ? 4.892 7.369 3.257 1.00 96.50 80 ILE A N 1
ATOM 674 C CA . ILE A 1 80 ? 5.641 8.577 2.875 1.00 96.50 80 ILE A CA 1
ATOM 675 C C . ILE A 1 80 ? 7.005 8.219 2.274 1.00 96.50 80 ILE A C 1
ATOM 677 O O . ILE A 1 80 ? 7.412 8.819 1.280 1.00 96.50 80 ILE A O 1
ATOM 681 N N . SER A 1 81 ? 7.723 7.261 2.864 1.00 96.44 81 SER A N 1
ATOM 682 C CA . SER A 1 81 ? 9.009 6.810 2.326 1.00 96.44 81 SER A CA 1
ATOM 683 C C . SER A 1 81 ? 8.855 6.207 0.932 1.00 96.44 81 SER A C 1
ATOM 685 O O . SER A 1 81 ? 9.612 6.565 0.038 1.00 96.44 81 SER A O 1
ATOM 687 N N . SER A 1 82 ? 7.853 5.352 0.732 1.00 96.44 82 SER A N 1
ATOM 688 C CA . SER A 1 82 ? 7.594 4.690 -0.554 1.00 96.44 82 SER A CA 1
ATOM 689 C C . SER A 1 82 ? 7.221 5.696 -1.645 1.00 96.44 82 SER A C 1
ATOM 691 O O . SER A 1 82 ? 7.735 5.626 -2.758 1.00 96.44 82 SER A O 1
ATOM 693 N N . ILE A 1 83 ? 6.417 6.706 -1.298 1.00 96.81 83 ILE A N 1
ATOM 694 C CA . ILE A 1 83 ? 6.113 7.842 -2.178 1.00 96.81 83 ILE A CA 1
ATOM 695 C C . ILE A 1 83 ? 7.397 8.562 -2.606 1.00 96.81 83 ILE A C 1
ATOM 697 O O . ILE A 1 83 ? 7.590 8.809 -3.792 1.00 96.81 83 ILE A O 1
ATOM 701 N N . LYS A 1 84 ? 8.296 8.877 -1.663 1.00 96.31 84 LYS A N 1
ATOM 702 C CA . LYS A 1 84 ? 9.569 9.544 -1.985 1.00 96.31 84 LYS A CA 1
ATOM 703 C C . LYS A 1 84 ? 10.436 8.701 -2.918 1.00 96.31 84 LYS A C 1
ATOM 705 O O . LYS A 1 84 ? 11.072 9.264 -3.805 1.00 96.31 84 LYS A O 1
ATOM 710 N N . THR A 1 85 ? 10.456 7.382 -2.732 1.00 95.06 85 THR A N 1
ATOM 711 C CA . THR A 1 85 ? 11.187 6.473 -3.623 1.00 95.06 85 THR A CA 1
ATOM 712 C C . THR A 1 85 ? 10.605 6.494 -5.037 1.00 95.06 85 THR A C 1
ATOM 714 O O . THR A 1 85 ? 11.354 6.586 -5.998 1.00 95.06 85 THR A O 1
ATOM 717 N N . LEU A 1 86 ? 9.281 6.497 -5.199 1.00 94.56 86 LEU A N 1
ATOM 718 C CA . LEU A 1 86 ? 8.662 6.585 -6.530 1.00 94.56 86 LEU A CA 1
ATOM 719 C C . LEU A 1 86 ? 8.914 7.942 -7.203 1.00 94.56 86 LEU A C 1
ATOM 721 O O . LEU A 1 86 ? 9.160 8.007 -8.406 1.00 94.56 86 LEU A O 1
ATOM 725 N N . GLU A 1 87 ? 8.922 9.031 -6.434 1.00 93.81 87 GLU A N 1
ATOM 726 C CA . GLU A 1 87 ? 9.208 10.379 -6.945 1.00 93.81 87 GLU A CA 1
ATOM 727 C C . GLU A 1 87 ? 10.674 10.592 -7.345 1.00 93.81 87 GLU A C 1
ATOM 729 O O . GLU A 1 87 ? 10.966 11.494 -8.134 1.00 93.81 87 GLU A O 1
ATOM 734 N N . SER A 1 88 ? 11.602 9.761 -6.854 1.00 92.88 88 SER A N 1
ATOM 735 C CA . SER A 1 88 ? 13.001 9.783 -7.301 1.00 92.88 88 SER A CA 1
ATOM 736 C C . SER A 1 88 ? 13.162 9.291 -8.747 1.00 92.88 88 SER A C 1
ATOM 738 O O . SER A 1 88 ? 14.213 9.511 -9.351 1.00 92.88 88 SER A O 1
ATOM 740 N N . ASN A 1 89 ? 12.110 8.687 -9.320 1.00 86.94 89 ASN A N 1
ATOM 741 C CA . ASN A 1 89 ? 12.071 8.050 -10.637 1.00 86.94 89 ASN A CA 1
ATOM 742 C C . ASN A 1 89 ? 12.964 6.806 -10.771 1.00 86.94 89 ASN A C 1
ATOM 744 O O . ASN A 1 89 ? 13.174 6.334 -11.889 1.00 86.94 89 ASN A O 1
ATOM 748 N N . GLU A 1 90 ? 13.459 6.254 -9.659 1.00 88.88 90 GLU A N 1
ATOM 749 C CA . GLU A 1 90 ? 14.330 5.068 -9.634 1.00 88.88 90 GLU A CA 1
ATOM 750 C C . GLU A 1 90 ? 13.708 3.844 -10.327 1.00 88.88 90 GLU A C 1
ATOM 752 O O . GLU A 1 90 ? 14.428 3.063 -10.942 1.00 88.88 90 GLU A O 1
ATOM 757 N N . TYR A 1 91 ? 12.377 3.721 -10.298 1.00 88.44 91 TYR A N 1
ATOM 758 C CA . TYR A 1 91 ? 11.642 2.584 -10.863 1.00 88.44 91 TYR A CA 1
ATOM 759 C C . TYR A 1 91 ? 10.915 2.877 -12.182 1.00 88.44 91 TYR A C 1
ATOM 761 O O . TYR A 1 91 ? 10.208 2.010 -12.689 1.00 88.44 91 TYR A O 1
ATOM 769 N N . ASN A 1 92 ? 11.061 4.070 -12.771 1.00 87.75 92 ASN A N 1
ATOM 770 C CA . ASN A 1 92 ? 10.236 4.468 -13.922 1.00 87.75 92 ASN A CA 1
ATOM 771 C C . ASN A 1 92 ? 10.360 3.532 -15.134 1.00 87.75 92 ASN A C 1
ATOM 773 O O . ASN A 1 92 ? 9.404 3.371 -15.886 1.00 87.75 92 ASN A O 1
ATOM 777 N N . ASN A 1 93 ? 11.528 2.923 -15.334 1.00 89.19 93 ASN A N 1
ATOM 778 C CA . ASN A 1 93 ? 11.782 1.967 -16.415 1.00 89.19 93 ASN A CA 1
ATOM 779 C C . ASN A 1 93 ? 11.210 0.562 -16.148 1.00 89.19 93 ASN A C 1
ATOM 781 O O . ASN A 1 93 ? 11.296 -0.294 -17.025 1.00 89.19 93 ASN A O 1
ATOM 785 N N . LEU A 1 94 ? 10.677 0.316 -14.950 1.00 91.12 94 LEU A N 1
ATOM 786 C CA . LEU A 1 94 ? 10.105 -0.963 -14.525 1.00 91.12 94 LEU A CA 1
ATOM 787 C C . LEU A 1 94 ? 8.573 -0.963 -14.549 1.00 91.12 94 LEU A C 1
ATOM 789 O O . LEU A 1 94 ? 7.955 -2.003 -14.338 1.00 91.12 94 LEU A O 1
ATOM 793 N N . PHE A 1 95 ? 7.953 0.183 -14.805 1.00 90.94 95 PHE A N 1
ATOM 794 C CA . PHE A 1 95 ? 6.506 0.294 -14.898 1.00 90.94 95 PHE A CA 1
ATOM 795 C C . PHE A 1 95 ? 5.962 -0.284 -16.207 1.00 90.94 95 PHE A C 1
ATOM 797 O O . PHE A 1 95 ? 6.655 -0.342 -17.229 1.00 90.94 95 PHE A O 1
ATOM 804 N N . HIS A 1 96 ? 4.706 -0.717 -16.175 1.00 90.94 96 HIS A N 1
ATOM 805 C CA . HIS A 1 96 ? 3.930 -0.986 -17.379 1.00 90.94 96 HIS A CA 1
ATOM 806 C C . HIS A 1 96 ? 3.357 0.316 -17.946 1.00 90.94 96 HIS A C 1
ATOM 808 O O . HIS A 1 96 ? 3.347 1.367 -17.296 1.00 90.94 96 HIS A O 1
ATOM 814 N N . ASP A 1 97 ? 2.906 0.258 -19.197 1.00 91.06 97 ASP A N 1
ATOM 815 C CA . ASP A 1 97 ? 2.348 1.420 -19.882 1.00 91.06 97 ASP A CA 1
ATOM 816 C C . ASP A 1 97 ? 1.113 1.942 -19.128 1.00 91.06 97 ASP A C 1
ATOM 818 O O . ASP A 1 97 ? 0.147 1.217 -18.913 1.00 91.06 97 ASP A O 1
ATOM 822 N N . GLY A 1 98 ? 1.143 3.218 -18.734 1.00 89.50 98 GLY A N 1
ATOM 823 C CA . GLY A 1 98 ? 0.046 3.880 -18.016 1.00 89.50 98 GLY A CA 1
ATOM 824 C C . GLY A 1 98 ? 0.131 3.829 -16.485 1.00 89.50 98 GLY A C 1
ATOM 825 O O . GLY A 1 98 ? -0.483 4.674 -15.831 1.00 89.50 98 GLY A O 1
ATOM 826 N N . ASP A 1 99 ? 0.954 2.952 -15.900 1.00 94.56 99 ASP A N 1
ATOM 827 C CA . ASP A 1 99 ? 1.098 2.831 -14.438 1.00 94.56 99 ASP A CA 1
ATOM 828 C C . ASP A 1 99 ? 1.487 4.162 -13.789 1.00 94.56 99 ASP A C 1
ATOM 830 O O . ASP A 1 99 ? 0.940 4.543 -12.756 1.00 94.56 99 ASP A O 1
ATOM 834 N N . LYS A 1 100 ? 2.414 4.906 -14.408 1.00 94.50 100 LYS A N 1
ATOM 835 C CA . LYS A 1 100 ? 2.942 6.151 -13.833 1.00 94.50 100 LYS A CA 1
ATOM 836 C C . LYS A 1 100 ? 1.843 7.177 -13.561 1.00 94.50 100 LYS A C 1
ATOM 838 O O . LYS A 1 100 ? 1.850 7.806 -12.508 1.00 94.50 100 LYS A O 1
ATOM 843 N N . GLU A 1 101 ? 0.902 7.334 -14.489 1.00 95.81 101 GLU A N 1
ATOM 844 C CA . GLU A 1 101 ? -0.204 8.282 -14.337 1.00 95.81 101 GLU A CA 1
ATOM 845 C C . GLU A 1 101 ? -1.136 7.866 -13.191 1.00 95.81 101 GLU A C 1
ATOM 847 O O . GLU A 1 101 ? -1.547 8.702 -12.385 1.00 95.81 101 GLU A O 1
ATOM 852 N N . LEU A 1 102 ? -1.430 6.569 -13.077 1.00 96.50 102 LEU A N 1
ATOM 853 C CA . LEU A 1 102 ? -2.256 6.023 -11.999 1.00 96.50 102 LEU A CA 1
ATOM 854 C C . LEU A 1 102 ? -1.587 6.194 -10.628 1.00 96.50 102 LEU A C 1
ATOM 856 O O . LEU A 1 102 ? -2.226 6.671 -9.688 1.00 96.50 102 LEU A O 1
ATOM 860 N N . ILE A 1 103 ? -0.296 5.866 -10.537 1.00 96.94 103 ILE A N 1
ATOM 861 C CA . ILE A 1 103 ? 0.517 6.029 -9.326 1.00 96.94 103 ILE A CA 1
ATOM 862 C C . ILE A 1 103 ? 0.545 7.502 -8.911 1.00 96.94 103 ILE A C 1
ATOM 864 O O . ILE A 1 103 ? 0.275 7.819 -7.754 1.00 96.94 103 ILE A O 1
ATOM 868 N N . ASP A 1 104 ? 0.822 8.420 -9.839 1.00 97.06 104 ASP A N 1
ATOM 869 C CA . ASP A 1 104 ? 0.927 9.852 -9.535 1.00 97.06 104 ASP A CA 1
ATOM 870 C C . ASP A 1 104 ? -0.399 10.442 -9.041 1.00 97.06 104 ASP A C 1
ATOM 872 O O . ASP A 1 104 ? -0.417 11.261 -8.113 1.00 97.06 104 ASP A O 1
A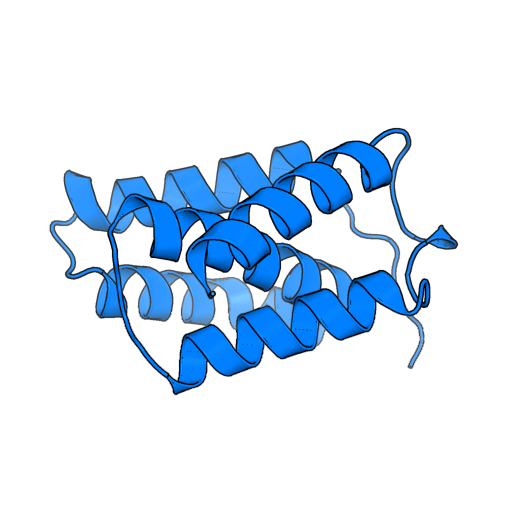TOM 876 N N . 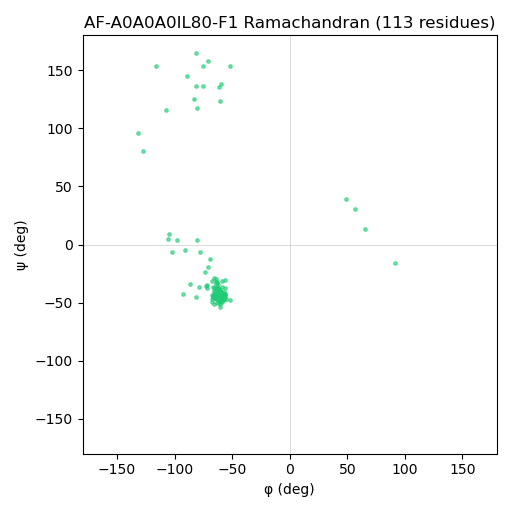ASN A 1 105 ? -1.517 9.990 -9.612 1.00 97.69 105 ASN A N 1
ATOM 877 C CA . ASN A 1 105 ? -2.849 10.371 -9.153 1.00 97.69 105 ASN A CA 1
ATOM 878 C C . ASN A 1 105 ? -3.113 9.892 -7.717 1.00 97.69 105 ASN A C 1
ATOM 880 O O . ASN A 1 105 ? -3.567 10.682 -6.884 1.00 97.69 105 ASN A O 1
ATOM 884 N N . ASP A 1 106 ? -2.782 8.641 -7.396 1.00 97.88 106 ASP A N 1
ATOM 885 C CA . ASP A 1 106 ? -2.948 8.103 -6.042 1.00 97.88 106 ASP A CA 1
ATOM 886 C C . ASP A 1 106 ? -2.025 8.800 -5.031 1.00 97.88 106 ASP A C 1
ATOM 888 O O . ASP A 1 106 ? -2.476 9.207 -3.957 1.00 97.88 106 ASP A O 1
ATOM 892 N N . ILE A 1 107 ? -0.758 9.036 -5.388 1.00 97.56 107 ILE A N 1
ATOM 893 C CA . ILE A 1 107 ? 0.197 9.789 -4.560 1.00 97.56 107 ILE A CA 1
ATOM 894 C C . ILE A 1 107 ? -0.350 11.175 -4.225 1.00 97.56 107 ILE A C 1
ATOM 896 O O . ILE A 1 107 ? -0.285 11.603 -3.068 1.00 97.56 107 ILE A O 1
ATOM 900 N N . LYS A 1 108 ? -0.909 11.886 -5.210 1.00 97.12 108 LYS A N 1
ATOM 901 C CA . LYS A 1 108 ? -1.515 13.204 -4.992 1.00 97.12 108 LYS A CA 1
ATOM 902 C C . LYS A 1 108 ? -2.650 13.130 -3.970 1.00 97.12 108 LYS A C 1
ATOM 904 O O . LYS A 1 108 ? -2.658 13.913 -3.020 1.00 97.12 108 LYS A O 1
ATOM 909 N N . VAL A 1 109 ? -3.558 12.168 -4.127 1.00 96.56 109 VAL A N 1
ATOM 910 C CA . VAL A 1 109 ? -4.697 11.955 -3.219 1.00 96.56 109 VAL A CA 1
ATOM 911 C C . VAL A 1 109 ? -4.234 11.648 -1.792 1.00 96.56 109 VAL A C 1
ATOM 913 O O . VAL A 1 109 ? -4.811 12.160 -0.831 1.00 96.56 109 VAL A O 1
ATOM 916 N N . ILE A 1 110 ? -3.182 10.843 -1.631 1.00 96.50 110 ILE A N 1
ATOM 917 C CA . ILE A 1 110 ? -2.609 10.514 -0.317 1.00 96.50 110 ILE A CA 1
ATOM 918 C C . ILE A 1 110 ? -1.971 11.754 0.314 1.00 96.50 110 ILE A C 1
ATOM 920 O O . ILE A 1 110 ? -2.225 12.059 1.479 1.00 96.50 110 ILE A O 1
ATOM 924 N N . LYS A 1 111 ? -1.174 12.509 -0.449 1.00 94.75 111 LYS A N 1
ATOM 925 C CA . LYS A 1 111 ? -0.516 13.732 0.037 1.00 94.75 111 LYS A CA 1
ATOM 926 C C . LYS A 1 111 ? -1.504 14.811 0.464 1.00 94.75 111 LYS A C 1
ATOM 928 O O . LYS A 1 111 ? -1.199 15.568 1.376 1.00 94.75 111 LYS A O 1
ATOM 933 N N . GLU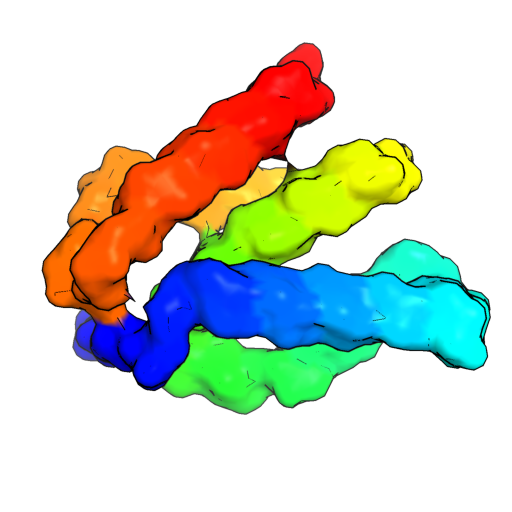 A 1 112 ? -2.653 14.917 -0.197 1.00 94.19 112 GLU A N 1
ATOM 934 C CA . GLU A 1 112 ? -3.717 15.846 0.201 1.00 94.19 112 GLU A CA 1
ATOM 935 C C . GLU A 1 112 ? -4.356 15.460 1.542 1.00 94.19 112 GLU A C 1
ATOM 937 O O . GLU A 1 112 ? -4.743 16.349 2.293 1.00 94.19 112 GLU A O 1
ATOM 942 N N . TYR A 1 113 ? -4.422 14.164 1.863 1.00 92.00 113 TYR A N 1
ATOM 943 C CA . TYR A 1 113 ? -4.943 13.661 3.138 1.00 92.00 113 TYR A CA 1
ATOM 944 C C . TYR A 1 113 ? -3.942 13.773 4.299 1.00 92.00 113 TYR A C 1
ATOM 946 O O . TYR A 1 113 ? -4.347 14.052 5.421 1.00 92.00 113 TYR A O 1
ATOM 954 N N . LEU A 1 114 ? -2.646 13.561 4.047 1.00 86.56 114 LEU A N 1
ATOM 955 C CA . LEU A 1 114 ? -1.603 13.578 5.086 1.00 86.56 114 LEU A CA 1
ATOM 956 C C . LEU A 1 114 ? -1.131 14.993 5.497 1.00 86.56 114 LEU A C 1
ATOM 958 O O . LEU A 1 114 ? -0.174 15.106 6.263 1.00 86.5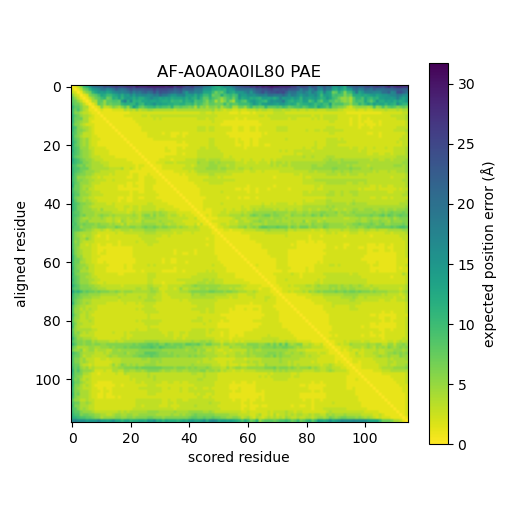6 114 LEU A O 1
ATOM 962 N N . LYS A 1 115 ? -1.744 16.055 4.960 1.00 72.31 115 LYS A N 1
ATOM 963 C CA . LYS A 1 115 ? -1.466 17.463 5.303 1.00 72.31 115 LYS A CA 1
ATOM 964 C C . LYS A 1 115 ? -2.284 17.926 6.500 1.00 72.31 115 LYS A C 1
ATOM 966 O O . LYS A 1 115 ? -1.705 18.679 7.312 1.00 72.31 115 LYS A O 1
#

Mean predicted aligned error: 3.59 Å